Protein AF-A0A1F8N0L1-F1 (afdb_monomer_lite)

Foldseek 3Di:
DQPAACVNQVVQQVVCCVPPLKDALVSSLVVCVVVVHDPLNNVLSCVCPGDIGRDSVVSNVVSVVVVSHD

Sequence (70 aa):
MAKVTWDMISKYVEQALNTWGQIERADLVEYAENDYASDDIIDALDAVGSRVFRTQEDVRRFLTDQSYIS

pLDDT: mean 96.1, std 7.26, range [49.56, 98.5]

Structure (mmCIF, N/CA/C/O backbone):
data_AF-A0A1F8N0L1-F1
#
_entry.id   AF-A0A1F8N0L1-F1
#
loop_
_atom_site.group_PDB
_atom_site.id
_atom_site.type_symbol
_atom_site.label_atom_id
_atom_site.label_alt_id
_atom_site.label_comp_id
_atom_site.label_asym_id
_atom_site.label_entity_id
_atom_site.label_seq_id
_atom_site.pdbx_PDB_ins_code
_atom_site.Cartn_x
_atom_site.Cartn_y
_atom_site.Cartn_z
_atom_site.occupancy
_atom_site.B_iso_or_equiv
_atom_site.auth_seq_id
_atom_site.auth_comp_id
_atom_site.auth_asym_id
_atom_site.auth_atom_id
_atom_site.pdbx_PDB_model_num
ATOM 1 N N . MET A 1 1 ? 8.689 -12.842 -11.216 1.00 49.56 1 MET A N 1
ATOM 2 C CA . MET A 1 1 ? 9.738 -11.994 -10.614 1.00 49.56 1 MET A CA 1
ATOM 3 C C . MET A 1 1 ? 9.058 -10.700 -10.239 1.00 49.56 1 MET A C 1
ATOM 5 O O . MET A 1 1 ? 8.568 -10.042 -11.149 1.00 49.56 1 MET A O 1
ATOM 9 N N . ALA A 1 2 ? 8.936 -10.399 -8.947 1.00 61.47 2 ALA A N 1
ATOM 10 C CA . ALA A 1 2 ? 8.389 -9.117 -8.521 1.00 61.47 2 ALA A CA 1
ATOM 11 C C . ALA A 1 2 ? 9.307 -8.008 -9.052 1.00 61.47 2 ALA A C 1
ATOM 13 O O . ALA A 1 2 ? 10.507 -8.019 -8.786 1.00 61.47 2 ALA A O 1
ATOM 14 N N . LYS A 1 3 ? 8.761 -7.121 -9.887 1.00 85.06 3 LYS A N 1
ATOM 15 C CA . LYS A 1 3 ? 9.466 -5.922 -10.366 1.00 85.06 3 LYS A CA 1
ATOM 16 C C . LYS A 1 3 ? 9.327 -4.753 -9.392 1.00 85.06 3 LYS A C 1
ATOM 18 O O . LYS A 1 3 ? 10.110 -3.813 -9.4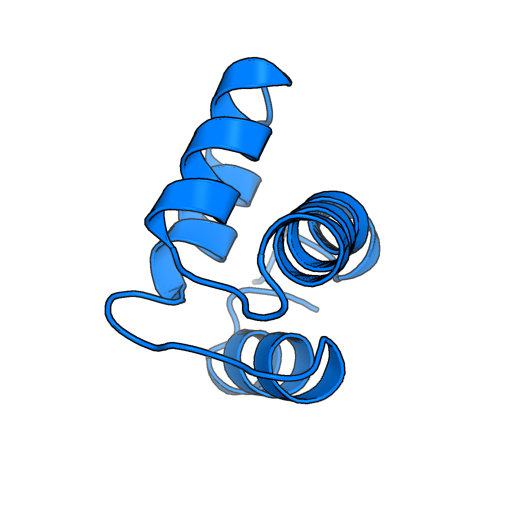58 1.00 85.06 3 LYS A O 1
ATOM 23 N N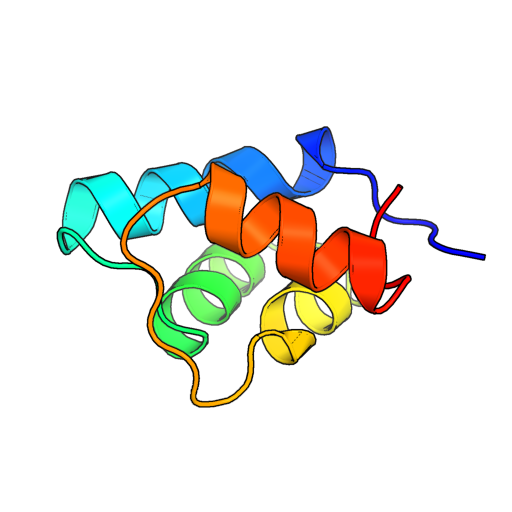 . VAL A 1 4 ? 8.323 -4.817 -8.523 1.00 95.75 4 VAL A N 1
ATOM 24 C CA . VAL A 1 4 ? 7.974 -3.773 -7.566 1.00 95.75 4 VAL A CA 1
ATOM 25 C C . VAL A 1 4 ? 8.661 -4.064 -6.239 1.00 95.75 4 VAL A C 1
ATOM 27 O O . VAL A 1 4 ? 8.572 -5.176 -5.721 1.00 95.75 4 VAL A O 1
ATOM 30 N N . THR A 1 5 ? 9.339 -3.069 -5.678 1.00 97.25 5 THR A N 1
ATOM 31 C CA . THR A 1 5 ? 9.900 -3.156 -4.326 1.00 97.25 5 THR A CA 1
ATOM 32 C C . THR A 1 5 ? 8.958 -2.518 -3.314 1.00 97.25 5 THR A C 1
ATOM 34 O O . THR A 1 5 ? 8.138 -1.668 -3.668 1.00 97.25 5 THR A O 1
ATOM 37 N N . TRP A 1 6 ? 9.092 -2.883 -2.037 1.00 97.38 6 TRP A N 1
ATOM 38 C CA . TRP A 1 6 ? 8.333 -2.217 -0.968 1.00 97.38 6 TRP A CA 1
ATOM 39 C C . TRP A 1 6 ? 8.469 -0.686 -1.009 1.00 97.38 6 TRP A C 1
ATOM 41 O O . TRP A 1 6 ? 7.473 0.023 -0.891 1.00 97.38 6 TRP A O 1
ATOM 51 N N . ASP A 1 7 ? 9.676 -0.173 -1.245 1.00 97.56 7 ASP A N 1
ATOM 52 C CA . ASP A 1 7 ? 9.945 1.270 -1.271 1.00 97.56 7 ASP A CA 1
ATOM 53 C C . ASP A 1 7 ? 9.185 2.010 -2.383 1.00 97.56 7 ASP A C 1
ATOM 55 O O . ASP A 1 7 ? 8.886 3.193 -2.243 1.00 97.56 7 ASP A O 1
ATOM 59 N N . MET A 1 8 ? 8.834 1.325 -3.477 1.00 97.94 8 MET A N 1
ATOM 60 C CA . MET A 1 8 ? 8.046 1.918 -4.564 1.00 97.94 8 MET A CA 1
ATOM 61 C C . MET A 1 8 ? 6.585 2.156 -4.169 1.00 97.94 8 MET A C 1
ATOM 63 O O . MET A 1 8 ? 5.936 3.025 -4.751 1.00 97.94 8 MET A O 1
ATOM 67 N N . ILE A 1 9 ? 6.065 1.394 -3.199 1.00 97.75 9 ILE A N 1
ATOM 68 C CA . ILE 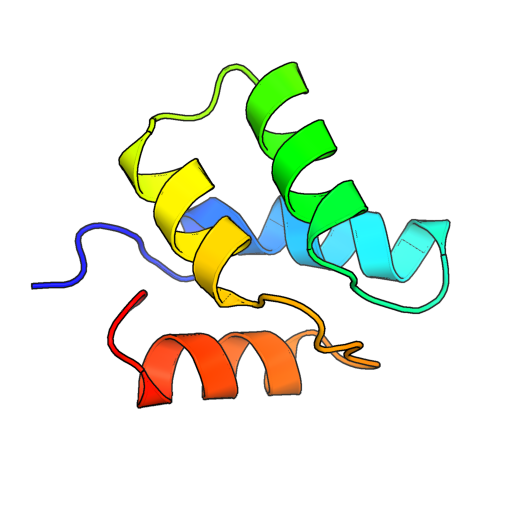A 1 9 ? 4.640 1.401 -2.840 1.00 97.75 9 ILE A CA 1
ATOM 69 C C . ILE A 1 9 ? 4.348 1.874 -1.416 1.00 97.75 9 ILE A C 1
ATOM 71 O O . ILE A 1 9 ? 3.210 2.236 -1.113 1.00 97.75 9 ILE A O 1
ATOM 75 N N . SER A 1 10 ? 5.357 1.886 -0.543 1.00 98.06 10 SER A N 1
ATOM 76 C CA . SER A 1 10 ? 5.209 2.171 0.886 1.00 98.06 10 SER A CA 1
ATOM 77 C C . SER A 1 10 ? 4.541 3.520 1.147 1.00 98.06 10 SER A C 1
ATOM 79 O O . SER A 1 10 ? 3.700 3.614 2.038 1.00 98.06 10 SER A O 1
ATOM 81 N N . LYS A 1 11 ? 4.815 4.529 0.309 1.00 98.25 11 LYS A N 1
ATOM 82 C CA . LYS A 1 11 ? 4.198 5.860 0.407 1.00 98.25 11 LYS A CA 1
ATOM 83 C C . LYS A 1 11 ? 2.666 5.830 0.306 1.00 98.25 11 LYS A C 1
ATOM 85 O O . LYS A 1 11 ? 2.002 6.556 1.038 1.00 98.25 11 LYS A O 1
ATOM 90 N N . TYR A 1 12 ? 2.091 4.973 -0.543 1.00 98.31 12 TYR A N 1
ATOM 91 C CA . TYR A 1 12 ? 0.633 4.870 -0.697 1.00 98.31 12 TYR A CA 1
ATOM 92 C C . TYR A 1 12 ? 0.004 4.178 0.512 1.00 98.31 12 TYR A C 1
ATOM 94 O O . TYR A 1 12 ? -1.049 4.590 1.000 1.00 98.31 12 TYR A O 1
ATOM 102 N N . VAL A 1 13 ? 0.687 3.154 1.031 1.00 98.19 13 VAL A N 1
ATOM 103 C CA . VAL A 1 13 ? 0.272 2.424 2.235 1.00 98.19 13 VAL A CA 1
ATOM 104 C C . VAL A 1 13 ? 0.311 3.332 3.462 1.00 98.19 13 VAL A C 1
ATOM 106 O O . VAL A 1 13 ? -0.632 3.351 4.253 1.00 98.19 13 VAL A O 1
ATOM 109 N N . GLU A 1 14 ? 1.375 4.118 3.607 1.00 98.38 14 GLU A N 1
ATOM 110 C CA . GLU A 1 14 ? 1.501 5.121 4.659 1.00 98.38 14 GLU A CA 1
ATOM 111 C C . GLU A 1 14 ? 0.407 6.189 4.555 1.00 98.38 14 GLU A C 1
ATOM 113 O O . GLU A 1 14 ? -0.243 6.501 5.554 1.00 98.38 14 GLU A O 1
ATOM 118 N N . GLN A 1 15 ? 0.156 6.713 3.353 1.00 98.31 15 GLN A N 1
ATOM 119 C CA . GLN A 1 15 ? -0.868 7.730 3.130 1.00 98.31 15 GLN A CA 1
ATOM 120 C C . GLN A 1 15 ? -2.272 7.232 3.497 1.00 98.31 15 GLN A C 1
ATOM 122 O O . GLN A 1 15 ? -3.005 7.951 4.180 1.00 98.31 15 GLN A O 1
ATOM 127 N N . ALA A 1 16 ? -2.639 6.007 3.108 1.00 98.00 16 ALA A N 1
ATOM 128 C CA . ALA A 1 16 ? -3.933 5.417 3.458 1.00 98.00 16 ALA A CA 1
ATOM 129 C C . ALA A 1 16 ? -4.076 5.245 4.975 1.00 98.00 16 ALA A C 1
ATOM 131 O O . ALA A 1 16 ? -5.061 5.693 5.566 1.00 98.00 16 ALA A O 1
ATOM 132 N N . LEU A 1 17 ? -3.046 4.694 5.629 1.00 97.88 17 LEU A N 1
ATOM 133 C CA . LEU A 1 17 ? -3.054 4.494 7.076 1.00 97.88 17 LEU A CA 1
ATOM 134 C C . LEU A 1 17 ? -3.167 5.817 7.845 1.00 97.88 17 LEU A C 1
ATOM 136 O O . LEU A 1 17 ? -3.933 5.898 8.803 1.00 97.88 17 LEU A O 1
ATOM 140 N N . ASN A 1 18 ? -2.439 6.850 7.419 1.00 98.12 18 ASN A N 1
ATOM 141 C CA . ASN A 1 18 ? -2.460 8.166 8.058 1.00 98.12 18 ASN A CA 1
ATOM 142 C C . ASN A 1 18 ? -3.788 8.906 7.842 1.00 98.12 18 ASN A C 1
ATOM 144 O O . ASN A 1 18 ? -4.211 9.664 8.713 1.00 98.12 18 ASN A O 1
ATOM 148 N N . THR A 1 19 ? -4.447 8.689 6.701 1.00 97.94 19 THR A N 1
ATOM 149 C CA . THR A 1 19 ? -5.705 9.365 6.350 1.00 97.94 19 THR A CA 1
ATOM 150 C C . THR A 1 19 ? -6.909 8.702 7.014 1.00 97.94 19 THR A C 1
ATOM 152 O O . THR A 1 19 ? -7.769 9.387 7.566 1.00 97.94 19 THR A O 1
ATOM 155 N N . TRP A 1 20 ? -6.962 7.369 6.999 1.00 97.19 20 TRP A N 1
ATOM 156 C CA . TRP A 1 20 ? -8.160 6.613 7.376 1.00 97.19 20 TRP A CA 1
ATOM 157 C C . TRP A 1 20 ? -7.992 5.741 8.624 1.00 97.19 20 TRP A C 1
ATOM 159 O O . TRP A 1 20 ? -8.969 5.192 9.133 1.00 97.19 20 TRP A O 1
ATOM 169 N N . GLY A 1 21 ? -6.769 5.574 9.137 1.00 97.88 21 GLY A N 1
ATOM 170 C CA . GLY A 1 21 ? -6.481 4.641 10.237 1.00 97.88 21 GLY A CA 1
ATOM 171 C C . GLY A 1 21 ? -6.606 3.163 9.838 1.00 97.88 21 GLY A C 1
ATOM 172 O O . GLY A 1 21 ? -6.692 2.275 10.696 1.00 97.88 21 GLY A O 1
ATOM 173 N N . GLN A 1 22 ? -6.661 2.896 8.535 1.00 97.88 22 GLN A N 1
ATOM 174 C CA . GLN A 1 22 ? -6.702 1.575 7.925 1.00 97.88 22 GLN A CA 1
ATOM 175 C C . GLN A 1 22 ? -6.243 1.665 6.471 1.00 97.88 22 GLN A C 1
ATOM 177 O O . GLN A 1 22 ? -6.177 2.750 5.901 1.00 97.88 22 GLN A O 1
ATOM 182 N N . ILE A 1 23 ? -5.910 0.520 5.890 1.00 98.50 23 ILE A N 1
ATOM 183 C CA . ILE A 1 23 ? -5.438 0.419 4.514 1.00 98.50 23 ILE A CA 1
ATOM 184 C C . ILE A 1 23 ? -6.404 -0.480 3.750 1.00 98.50 23 ILE A C 1
ATOM 186 O O . ILE A 1 23 ? -6.535 -1.664 4.079 1.00 98.50 23 ILE A O 1
ATOM 190 N N . GLU A 1 24 ? -7.048 0.085 2.734 1.00 98.12 24 GLU A N 1
ATOM 191 C CA . GLU A 1 24 ? -7.942 -0.619 1.822 1.00 98.12 24 GLU A CA 1
ATOM 192 C C . GLU A 1 24 ? -7.471 -0.452 0.377 1.00 98.12 24 GLU A C 1
ATOM 194 O O . GLU A 1 24 ? -6.852 0.541 -0.000 1.00 98.12 24 GLU A O 1
ATOM 199 N N . ARG A 1 25 ? -7.792 -1.435 -0.465 1.00 98.12 25 ARG A N 1
ATOM 200 C CA . ARG A 1 25 ? -7.402 -1.442 -1.879 1.00 98.12 25 ARG A CA 1
ATOM 201 C C . ARG A 1 25 ? -7.921 -0.230 -2.659 1.00 98.12 25 ARG A C 1
ATOM 203 O O . ARG A 1 25 ? -7.253 0.206 -3.589 1.00 98.12 25 ARG A O 1
ATOM 210 N N . ALA A 1 26 ? -9.106 0.287 -2.333 1.00 97.94 26 ALA A N 1
ATOM 211 C CA . ALA A 1 26 ? -9.666 1.447 -3.028 1.00 97.94 26 ALA A CA 1
ATOM 212 C C . ALA A 1 26 ? -8.752 2.674 -2.887 1.00 97.94 26 ALA A C 1
ATOM 214 O O . ALA A 1 26 ? -8.350 3.235 -3.901 1.00 97.94 26 ALA A O 1
ATOM 215 N N . ASP A 1 27 ? -8.336 2.993 -1.658 1.00 98.00 27 ASP A N 1
ATOM 216 C CA . ASP A 1 27 ? -7.454 4.130 -1.373 1.00 98.00 27 ASP A CA 1
ATOM 217 C C . ASP A 1 27 ? -6.080 3.966 -2.024 1.00 98.00 27 ASP A C 1
ATOM 219 O O . ASP A 1 27 ? -5.548 4.894 -2.627 1.00 98.00 27 ASP A O 1
ATOM 223 N N . LEU A 1 28 ? -5.501 2.764 -1.929 1.00 98.25 28 LEU A N 1
ATOM 224 C CA . LEU A 1 28 ? -4.183 2.483 -2.497 1.00 98.25 28 LEU A CA 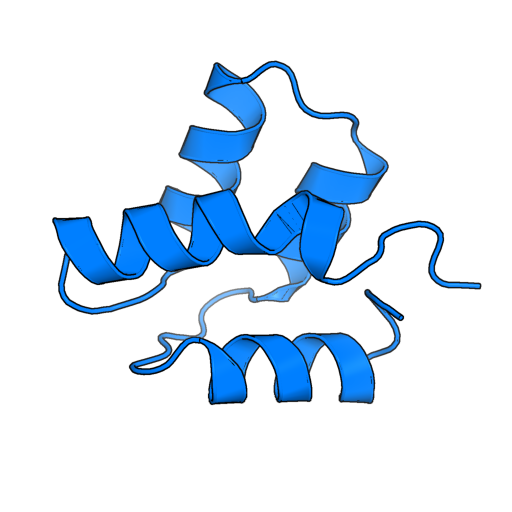1
ATOM 225 C C . LEU A 1 28 ? -4.155 2.696 -4.012 1.00 98.25 28 LEU A C 1
ATOM 227 O O . LEU A 1 28 ? -3.235 3.332 -4.527 1.00 98.25 28 LEU A O 1
ATOM 231 N N . VAL A 1 29 ? -5.157 2.162 -4.713 1.00 98.25 29 VAL A N 1
ATOM 232 C CA . VAL A 1 29 ? -5.259 2.285 -6.170 1.00 98.25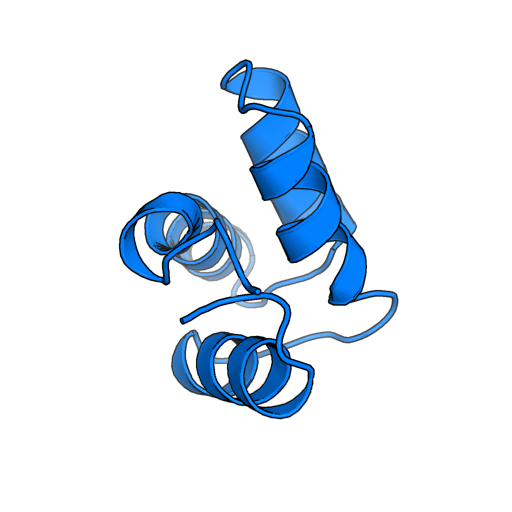 29 VAL A CA 1
ATOM 233 C C . VAL A 1 29 ? -5.565 3.725 -6.564 1.00 98.25 29 VAL A C 1
ATOM 235 O O . VAL A 1 29 ? -4.895 4.244 -7.447 1.00 98.25 29 VAL A O 1
ATOM 238 N N . GLU A 1 30 ? -6.479 4.405 -5.867 1.00 98.38 30 GLU A N 1
ATOM 239 C CA . GLU A 1 30 ? -6.774 5.817 -6.129 1.00 98.38 30 GLU A CA 1
ATOM 240 C C . GLU A 1 30 ? -5.524 6.699 -5.973 1.00 98.38 30 GLU A C 1
ATOM 242 O O . GLU A 1 30 ? -5.255 7.558 -6.815 1.00 98.38 30 GLU A O 1
ATOM 247 N N . TYR A 1 31 ? -4.721 6.497 -4.925 1.00 98.31 31 TYR A N 1
ATOM 248 C CA . TYR A 1 31 ? -3.492 7.271 -4.740 1.00 98.31 31 TYR A CA 1
ATOM 249 C C . TYR A 1 31 ? -2.438 6.966 -5.805 1.00 98.31 31 TYR A C 1
ATOM 251 O O . TYR A 1 31 ? -1.773 7.889 -6.275 1.00 98.31 31 TYR A O 1
ATOM 259 N N . ALA A 1 32 ? -2.294 5.703 -6.204 1.00 98.25 32 ALA A N 1
ATOM 260 C CA . ALA A 1 32 ? -1.358 5.315 -7.252 1.00 98.25 32 ALA A CA 1
ATOM 261 C C . ALA A 1 32 ? -1.771 5.855 -8.632 1.00 98.25 32 ALA A C 1
ATOM 263 O O . ALA A 1 32 ? -0.922 6.359 -9.366 1.00 98.25 32 ALA A O 1
ATOM 264 N N . GLU A 1 33 ? -3.063 5.816 -8.966 1.00 98.06 33 GLU A N 1
ATOM 265 C CA . GLU A 1 33 ? -3.599 6.386 -10.208 1.00 98.06 33 GLU A CA 1
ATOM 266 C C . GLU A 1 33 ? -3.427 7.910 -10.248 1.00 98.06 33 GLU A C 1
ATOM 268 O O . GLU A 1 33 ? -2.966 8.453 -11.253 1.00 98.06 33 GLU A O 1
ATOM 273 N N . ASN A 1 34 ? -3.718 8.604 -9.142 1.00 98.19 34 ASN A N 1
ATOM 274 C CA . ASN A 1 34 ? -3.534 10.055 -9.040 1.00 98.19 34 ASN A CA 1
ATOM 275 C C . ASN A 1 34 ? -2.061 10.489 -9.162 1.00 98.19 34 ASN A C 1
ATOM 277 O O . ASN A 1 34 ? -1.789 11.604 -9.612 1.00 98.19 34 ASN A O 1
ATOM 281 N N . ASP A 1 35 ? -1.116 9.626 -8.782 1.00 97.88 35 ASP A N 1
ATOM 282 C CA . ASP A 1 35 ? 0.327 9.862 -8.931 1.00 97.88 35 ASP A CA 1
ATOM 283 C C . ASP A 1 35 ? 0.877 9.420 -10.301 1.00 97.88 35 ASP A C 1
ATOM 285 O O . ASP A 1 35 ? 2.078 9.519 -10.546 1.00 97.88 35 ASP A O 1
ATOM 289 N N . TYR A 1 36 ? 0.021 8.943 -11.214 1.00 97.56 36 TYR A N 1
ATOM 290 C CA . TYR A 1 36 ? 0.425 8.361 -12.501 1.00 97.56 36 TYR A CA 1
ATOM 291 C C . TYR A 1 36 ? 1.459 7.233 -12.337 1.00 97.56 36 TYR A C 1
ATOM 293 O O . TYR A 1 36 ? 2.414 7.120 -13.114 1.00 97.56 36 TYR A O 1
ATOM 301 N N . ALA A 1 37 ? 1.289 6.404 -11.302 1.00 97.69 37 ALA A N 1
ATOM 302 C CA . ALA A 1 37 ? 2.133 5.243 -11.079 1.00 97.69 37 ALA A CA 1
ATOM 303 C C . ALA A 1 37 ? 2.046 4.262 -12.260 1.00 97.69 37 ALA A C 1
ATOM 305 O O . ALA A 1 37 ? 1.047 4.192 -12.971 1.00 97.69 37 ALA A O 1
ATOM 306 N N . SER A 1 38 ? 3.102 3.476 -12.465 1.00 96.88 38 SER A N 1
ATOM 307 C CA . SER A 1 38 ? 3.106 2.432 -13.494 1.00 96.88 38 SER A CA 1
ATOM 308 C C . SER A 1 38 ? 2.091 1.329 -13.191 1.00 96.88 38 SER A C 1
ATOM 310 O O . SER A 1 38 ? 1.925 0.979 -12.021 1.00 96.88 38 SER A O 1
ATOM 312 N N . ASP A 1 39 ? 1.570 0.677 -14.231 1.00 96.19 39 ASP A N 1
ATOM 313 C CA . ASP A 1 39 ? 0.674 -0.484 -14.118 1.00 96.19 39 ASP A CA 1
ATOM 314 C C . ASP A 1 39 ? 1.208 -1.559 -13.154 1.00 96.19 39 ASP A C 1
ATOM 316 O O . ASP A 1 39 ? 0.471 -2.015 -12.292 1.00 96.19 39 ASP A O 1
ATOM 320 N N . ASP A 1 40 ? 2.515 -1.868 -13.186 1.00 96.50 40 ASP A N 1
ATOM 321 C CA . ASP A 1 40 ? 3.133 -2.844 -12.268 1.00 96.50 40 ASP A CA 1
ATOM 322 C C . ASP A 1 40 ? 2.902 -2.479 -10.775 1.00 96.50 40 ASP A C 1
ATOM 324 O O . ASP A 1 40 ? 2.694 -3.359 -9.939 1.00 96.50 40 ASP A O 1
ATOM 328 N N . ILE A 1 41 ? 2.924 -1.184 -10.424 1.00 97.69 41 ILE A N 1
ATOM 329 C CA . ILE A 1 41 ? 2.660 -0.690 -9.057 1.00 97.69 41 ILE A CA 1
ATOM 330 C C . ILE A 1 41 ? 1.173 -0.813 -8.727 1.00 97.69 41 ILE A C 1
ATOM 332 O O . ILE A 1 41 ? 0.829 -1.256 -7.630 1.00 97.69 41 ILE A O 1
ATOM 336 N N . ILE A 1 42 ? 0.305 -0.414 -9.658 1.00 97.75 42 ILE A N 1
ATOM 337 C CA . ILE A 1 42 ? -1.147 -0.471 -9.472 1.00 97.75 42 ILE A CA 1
ATOM 338 C C . ILE A 1 42 ? -1.584 -1.926 -9.284 1.00 97.75 42 ILE A C 1
ATOM 340 O O . ILE A 1 42 ? -2.302 -2.210 -8.330 1.00 97.75 42 ILE A O 1
ATOM 344 N N . ASP A 1 43 ? -1.068 -2.852 -10.091 1.00 97.31 43 ASP A N 1
ATOM 345 C CA . ASP A 1 43 ? -1.331 -4.289 -9.984 1.00 97.31 43 ASP A CA 1
ATOM 346 C C . ASP A 1 43 ? -0.874 -4.855 -8.628 1.00 97.31 43 ASP A C 1
ATOM 348 O O . ASP A 1 43 ? -1.589 -5.631 -7.987 1.00 97.31 43 ASP A O 1
ATOM 352 N N . ALA A 1 44 ? 0.304 -4.444 -8.144 1.00 97.25 44 ALA A N 1
ATOM 353 C CA . ALA A 1 44 ? 0.798 -4.867 -6.834 1.00 97.25 44 ALA A CA 1
ATOM 354 C C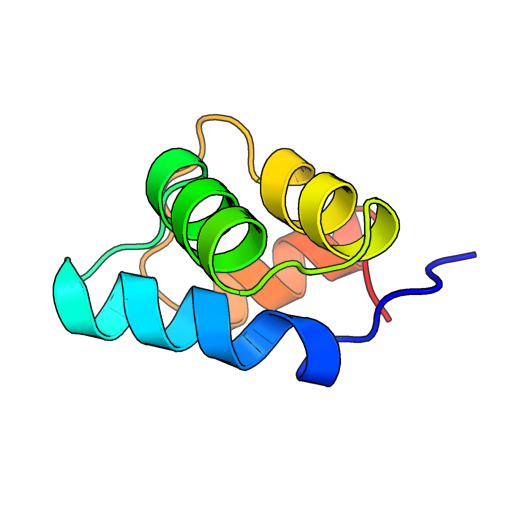 . ALA A 1 44 ? -0.083 -4.357 -5.679 1.00 97.25 44 ALA A C 1
ATOM 356 O O . ALA A 1 44 ? -0.260 -5.058 -4.683 1.00 97.25 44 ALA A O 1
ATOM 357 N N . LEU A 1 45 ? -0.647 -3.153 -5.796 1.00 97.69 45 LEU A N 1
ATOM 358 C CA . LEU A 1 45 ? -1.563 -2.583 -4.803 1.00 97.69 45 LEU A CA 1
ATOM 359 C C . LEU A 1 45 ? -2.977 -3.179 -4.906 1.00 97.69 45 LEU A C 1
ATOM 361 O O . LEU A 1 45 ? -3.607 -3.452 -3.882 1.00 97.69 45 LEU A O 1
ATOM 365 N N . ASP A 1 46 ? -3.457 -3.439 -6.123 1.00 97.81 46 ASP A N 1
ATOM 366 C CA . ASP A 1 46 ? -4.739 -4.090 -6.418 1.00 97.81 46 ASP A CA 1
ATOM 367 C C . ASP A 1 46 ? -4.827 -5.485 -5.780 1.00 97.81 46 ASP A C 1
ATOM 369 O O . ASP A 1 46 ? -5.872 -5.881 -5.254 1.00 97.81 46 ASP A O 1
ATOM 373 N N . ALA A 1 47 ? -3.694 -6.191 -5.710 1.00 97.06 47 ALA A N 1
ATOM 374 C CA . ALA A 1 47 ? -3.568 -7.513 -5.106 1.00 97.06 47 ALA A CA 1
ATOM 375 C C . ALA A 1 47 ? -3.998 -7.607 -3.629 1.00 97.06 47 ALA A C 1
ATOM 377 O O . ALA A 1 47 ? -4.311 -8.702 -3.143 1.00 97.06 47 ALA A O 1
ATOM 378 N N . VAL A 1 48 ? -4.056 -6.482 -2.902 1.00 96.38 48 VAL A N 1
ATOM 379 C CA . VAL A 1 48 ? -4.654 -6.418 -1.554 1.00 96.38 48 VAL A CA 1
ATOM 380 C C . VAL A 1 48 ? -6.089 -6.966 -1.564 1.00 96.38 48 VAL A C 1
ATOM 382 O O . VAL A 1 48 ? -6.497 -7.692 -0.643 1.00 96.38 48 VAL A O 1
ATOM 385 N N . GLY A 1 49 ? -6.836 -6.697 -2.637 1.00 96.19 49 GLY A N 1
ATOM 386 C CA . GLY A 1 49 ? -8.220 -7.122 -2.805 1.00 96.19 49 GLY A CA 1
ATOM 387 C C . GLY A 1 49 ? -9.138 -6.524 -1.736 1.00 96.19 49 GLY A C 1
ATOM 388 O O . GLY A 1 49 ? -8.986 -5.378 -1.333 1.00 96.19 49 GLY A O 1
ATOM 389 N N . SER A 1 50 ? -10.099 -7.300 -1.237 1.00 96.62 50 SER A N 1
ATOM 390 C CA . SER A 1 50 ? -11.080 -6.834 -0.237 1.00 96.62 50 SER A CA 1
ATOM 391 C C . SER A 1 50 ? -10.564 -6.831 1.211 1.00 96.62 50 SER A C 1
ATOM 393 O O . SER A 1 50 ? -11.362 -6.805 2.147 1.00 96.62 50 SER A O 1
ATOM 395 N N . ARG A 1 51 ? -9.248 -6.947 1.423 1.00 97.88 51 ARG A N 1
ATOM 396 C CA . ARG A 1 51 ? -8.662 -6.978 2.768 1.00 97.88 51 ARG A CA 1
ATOM 397 C C . ARG A 1 51 ? -8.539 -5.567 3.325 1.00 97.88 51 ARG A C 1
ATOM 399 O O . ARG A 1 51 ? -8.241 -4.629 2.595 1.00 97.88 51 ARG A O 1
ATOM 406 N N . VAL A 1 52 ? -8.702 -5.469 4.640 1.00 97.69 52 VAL A N 1
ATOM 407 C CA . VAL A 1 52 ? -8.457 -4.250 5.407 1.00 97.69 52 VAL A CA 1
ATOM 408 C C . VAL A 1 52 ? -7.286 -4.517 6.338 1.00 97.69 52 VAL A C 1
ATOM 410 O O . VAL A 1 52 ? -7.344 -5.437 7.158 1.00 97.69 52 VAL A O 1
ATOM 413 N N . PHE A 1 53 ? -6.233 -3.716 6.224 1.00 98.12 53 PHE A N 1
ATOM 414 C CA . PHE A 1 53 ? -5.061 -3.814 7.089 1.00 98.12 53 PHE A CA 1
ATOM 415 C C . PHE A 1 53 ? -5.001 -2.649 8.076 1.00 98.12 53 PHE A C 1
ATOM 417 O O . PHE A 1 53 ? -5.521 -1.563 7.822 1.00 98.12 53 PHE A O 1
ATOM 424 N N . ARG A 1 54 ? -4.369 -2.884 9.231 1.00 97.69 54 ARG A N 1
ATOM 425 C CA . ARG A 1 54 ? -4.215 -1.886 10.306 1.00 97.69 54 ARG A CA 1
ATOM 426 C C . ARG A 1 54 ? -2.775 -1.430 10.504 1.00 97.69 54 ARG A C 1
ATOM 428 O O . ARG A 1 54 ? -2.539 -0.493 11.257 1.00 97.69 54 ARG A O 1
ATOM 435 N N . THR A 1 55 ? -1.821 -2.080 9.846 1.00 98.06 55 THR A N 1
ATOM 436 C CA . THR A 1 55 ? -0.402 -1.736 9.916 1.00 98.06 55 THR A CA 1
ATOM 437 C C . THR A 1 55 ? 0.234 -1.864 8.536 1.00 98.06 55 THR A C 1
ATOM 439 O O . THR A 1 55 ? -0.227 -2.645 7.701 1.00 98.06 55 THR A O 1
ATOM 442 N N . GLN A 1 56 ? 1.309 -1.110 8.298 1.00 98.00 56 GLN A N 1
ATOM 443 C CA . GLN A 1 56 ? 2.087 -1.242 7.063 1.00 98.00 56 GLN A CA 1
ATOM 444 C C . GLN A 1 56 ? 2.787 -2.608 6.977 1.00 98.00 56 GLN A C 1
ATOM 446 O O . GLN A 1 56 ? 2.904 -3.171 5.893 1.00 98.00 56 GLN A O 1
ATOM 451 N N . GLU A 1 57 ? 3.212 -3.157 8.119 1.00 98.25 57 GLU A N 1
ATOM 452 C CA . GLU A 1 57 ? 3.913 -4.442 8.190 1.00 98.25 57 GLU A CA 1
ATOM 453 C C . GLU A 1 57 ? 3.022 -5.601 7.726 1.00 98.25 57 GLU A C 1
ATOM 455 O O . GLU A 1 57 ? 3.480 -6.462 6.977 1.00 98.25 57 GLU A O 1
ATOM 460 N N . ASP A 1 58 ? 1.733 -5.594 8.086 1.00 98.00 58 ASP A N 1
ATOM 461 C CA . ASP A 1 58 ? 0.796 -6.628 7.633 1.00 98.00 58 ASP A CA 1
ATOM 462 C C . ASP A 1 58 ? 0.601 -6.595 6.109 1.00 98.00 58 ASP A C 1
ATOM 464 O O . ASP A 1 58 ? 0.556 -7.648 5.469 1.00 98.00 58 ASP A O 1
ATOM 468 N N . VAL A 1 59 ? 0.538 -5.395 5.514 1.00 98.06 59 VAL A N 1
ATOM 469 C CA . VAL A 1 59 ? 0.467 -5.225 4.051 1.00 98.06 59 VAL A CA 1
ATOM 470 C C . VAL A 1 59 ? 1.750 -5.716 3.397 1.00 98.06 59 VAL A C 1
ATOM 472 O O . VAL A 1 59 ? 1.697 -6.513 2.460 1.00 98.06 59 VAL A O 1
ATOM 475 N N . ARG A 1 60 ? 2.905 -5.268 3.904 1.00 98.19 60 ARG A N 1
ATOM 476 C CA . ARG A 1 60 ? 4.217 -5.648 3.380 1.00 98.19 60 ARG A CA 1
ATOM 477 C C . ARG A 1 60 ? 4.380 -7.158 3.383 1.00 98.19 60 ARG A C 1
ATOM 479 O O . ARG A 1 60 ? 4.732 -7.740 2.357 1.00 98.19 60 ARG A O 1
ATOM 486 N N . ARG A 1 61 ? 4.095 -7.793 4.519 1.00 98.19 61 ARG A N 1
ATOM 487 C CA . ARG A 1 61 ? 4.171 -9.242 4.669 1.00 98.19 61 ARG A CA 1
ATOM 488 C C . ARG A 1 61 ? 3.233 -9.944 3.698 1.00 98.19 61 ARG A C 1
ATOM 490 O O . ARG A 1 61 ? 3.676 -10.844 2.998 1.00 98.19 61 ARG A O 1
ATOM 497 N N . PHE A 1 62 ? 1.976 -9.511 3.607 1.00 97.81 62 PHE A N 1
ATOM 498 C CA . PHE A 1 62 ? 1.011 -10.106 2.685 1.00 97.81 62 PHE A CA 1
ATOM 499 C C . PHE A 1 62 ? 1.493 -10.044 1.229 1.00 97.81 62 PHE A C 1
ATOM 501 O O . PHE A 1 62 ? 1.536 -11.071 0.554 1.00 97.81 62 PHE A O 1
ATOM 508 N N . LEU A 1 63 ? 1.898 -8.868 0.748 1.00 96.94 63 LEU A N 1
ATOM 509 C CA . LEU A 1 63 ? 2.343 -8.698 -0.637 1.00 96.94 63 LEU A CA 1
ATOM 510 C C . LEU A 1 63 ? 3.651 -9.450 -0.928 1.00 96.94 63 LEU A C 1
ATOM 512 O O . LEU A 1 63 ? 3.824 -9.960 -2.036 1.00 96.94 63 LEU A O 1
ATOM 516 N N . THR A 1 64 ? 4.535 -9.573 0.066 1.00 97.06 64 THR A N 1
ATOM 517 C CA . THR A 1 64 ? 5.763 -10.381 -0.028 1.00 97.06 64 THR A CA 1
ATOM 518 C C . THR A 1 64 ? 5.434 -11.875 -0.094 1.00 97.06 64 THR A C 1
ATOM 520 O O . THR A 1 64 ? 5.902 -12.568 -0.996 1.00 97.06 64 THR A O 1
ATOM 523 N N . ASP A 1 65 ? 4.570 -12.374 0.798 1.00 96.88 65 ASP A N 1
ATOM 524 C CA . ASP A 1 65 ? 4.142 -13.781 0.849 1.00 96.88 65 ASP A CA 1
ATOM 525 C C . ASP A 1 65 ? 3.432 -14.203 -0.450 1.00 96.88 65 ASP A C 1
ATOM 527 O O . ASP A 1 65 ? 3.519 -15.353 -0.878 1.00 96.88 65 ASP A O 1
ATOM 531 N N . GLN A 1 66 ? 2.739 -13.265 -1.100 1.00 95.00 66 GLN A N 1
ATOM 532 C CA . GLN A 1 66 ? 2.087 -13.466 -2.394 1.00 95.00 66 GLN A CA 1
ATOM 533 C C . GLN A 1 66 ? 3.001 -13.186 -3.602 1.00 95.00 66 GLN A C 1
ATOM 535 O O . GLN A 1 66 ? 2.569 -13.342 -4.742 1.00 95.00 66 GLN A O 1
ATOM 540 N N . SER A 1 67 ? 4.267 -12.815 -3.379 1.00 95.38 67 SER A N 1
ATOM 541 C CA . SER A 1 67 ? 5.251 -12.507 -4.429 1.00 95.38 67 SER A CA 1
ATOM 542 C C . SER A 1 67 ? 4.871 -11.343 -5.362 1.00 95.38 67 SER A C 1
ATOM 544 O O . SER A 1 67 ? 5.347 -11.296 -6.499 1.00 95.38 67 SER A O 1
ATOM 546 N N . TYR A 1 68 ? 4.047 -10.398 -4.895 1.00 95.06 68 TYR A N 1
ATOM 547 C CA . TYR A 1 68 ? 3.745 -9.158 -5.628 1.00 95.06 68 TYR A CA 1
ATOM 548 C C . TYR A 1 68 ? 4.855 -8.116 -5.483 1.00 95.06 68 TYR A C 1
ATOM 550 O O . TYR A 1 68 ? 5.072 -7.323 -6.398 1.00 95.06 68 TYR A O 1
ATOM 558 N N . ILE A 1 69 ? 5.586 -8.147 -4.366 1.00 95.56 69 ILE A N 1
ATOM 559 C CA . ILE A 1 69 ? 6.724 -7.261 -4.105 1.00 95.56 69 ILE A CA 1
ATOM 560 C C . ILE A 1 69 ? 7.952 -8.035 -3.617 1.00 95.56 69 ILE A C 1
ATOM 562 O O . ILE A 1 69 ? 7.833 -9.178 -3.166 1.00 95.56 69 ILE A O 1
ATOM 566 N N . SER A 1 70 ? 9.117 -7.388 -3.694 1.00 91.94 70 SER A N 1
ATOM 567 C CA . SER A 1 70 ? 10.388 -7.827 -3.092 1.00 91.94 70 SER A CA 1
ATOM 568 C C . SER A 1 70 ? 10.922 -6.844 -2.057 1.00 91.94 70 SER A C 1
ATOM 570 O O . SER A 1 70 ? 10.750 -5.619 -2.277 1.00 91.94 70 SER A O 1
#

Secondary structure (DSSP, 8-state):
---B-HHHHHHHHHHHHHHHSSEEHHHHHHHHHHTT--HHHHHHHHTTTT-EESSHHHHHHHHHHTTSB-

Radius of gyration: 10.55 Å; chains: 1; bounding box: 22×24×24 Å